Protein AF-A0A940TSW0-F1 (afdb_monomer_lite)

pLDDT: mean 90.48, std 7.2, range [60.25, 98.19]

Sequence (76 aa):
MKSNRNLDPEKIQNVEFVFHQYLGFNLWGTATVYYQRIDDLISQQVDPADGFLVFRNVDKVEGKGLELELEGKWKN

Foldseek 3Di:
DDEDPPQDDKDKDKDKDKDWDDDPDFKIKIKMKIKIKIAQDWDWDQDPVPRDTYTGSDGMDMDIDMDMDMDGDDDD

Structure (mmCIF, N/CA/C/O backbone):
data_AF-A0A940TSW0-F1
#
_entry.id   AF-A0A940TSW0-F1
#
loop_
_atom_site.group_PDB
_atom_site.id
_atom_site.type_symbol
_atom_site.label_atom_id
_atom_site.label_alt_id
_atom_site.label_comp_id
_atom_site.label_asym_id
_atom_site.label_entity_id
_atom_site.label_seq_id
_atom_site.pdbx_PDB_ins_code
_atom_site.Cartn_x
_atom_site.Cartn_y
_atom_site.Cartn_z
_atom_site.occupancy
_atom_site.B_iso_or_equiv
_atom_site.auth_seq_id
_atom_site.auth_comp_id
_atom_site.auth_asym_id
_atom_site.auth_atom_id
_atom_site.pdbx_PDB_model_num
ATOM 1 N N . MET A 1 1 ? 22.244 -9.921 -18.870 1.00 66.50 1 MET A N 1
ATOM 2 C CA . MET A 1 1 ? 21.529 -8.773 -18.269 1.00 66.50 1 MET A CA 1
ATOM 3 C C . MET A 1 1 ? 22.004 -7.511 -18.967 1.00 66.50 1 MET A C 1
ATOM 5 O O . MET A 1 1 ? 23.201 -7.395 -19.204 1.00 66.50 1 MET A O 1
ATOM 9 N N . LYS A 1 2 ? 21.086 -6.624 -19.349 1.00 83.00 2 LYS A N 1
ATOM 10 C CA . LYS A 1 2 ? 21.345 -5.431 -20.170 1.00 83.00 2 LYS A CA 1
ATOM 11 C C . LYS A 1 2 ? 20.950 -4.172 -19.402 1.00 83.00 2 LYS A C 1
ATOM 13 O O . LYS A 1 2 ? 19.971 -4.181 -18.659 1.00 83.00 2 LYS A O 1
ATOM 18 N N . SER A 1 3 ? 21.721 -3.100 -19.572 1.00 80.62 3 SER A N 1
ATOM 19 C CA . SER A 1 3 ? 21.417 -1.794 -18.978 1.00 80.62 3 SER A CA 1
ATOM 20 C C . SER A 1 3 ? 20.423 -1.030 -19.855 1.00 80.62 3 SER A C 1
ATOM 22 O O . SER A 1 3 ? 20.551 -1.034 -21.080 1.00 80.62 3 SER A O 1
ATOM 24 N N . ASN A 1 4 ? 19.453 -0.367 -19.227 1.00 80.06 4 ASN A N 1
ATOM 25 C CA . ASN A 1 4 ? 18.530 0.554 -19.880 1.00 80.06 4 ASN A CA 1
ATOM 26 C C . ASN A 1 4 ? 18.832 1.982 -19.406 1.00 80.06 4 ASN A C 1
ATOM 28 O O . ASN A 1 4 ? 18.813 2.246 -18.207 1.00 80.06 4 ASN A O 1
ATOM 32 N N . ARG A 1 5 ? 19.138 2.889 -20.341 1.00 79.88 5 ARG A N 1
ATOM 33 C CA . ARG A 1 5 ? 19.420 4.305 -20.041 1.00 79.88 5 ARG A CA 1
ATOM 34 C C . ARG A 1 5 ? 18.161 5.178 -19.988 1.00 79.88 5 ARG A C 1
ATOM 36 O O . ARG A 1 5 ? 18.259 6.314 -19.546 1.00 79.88 5 ARG A O 1
ATOM 43 N N . ASN A 1 6 ? 17.014 4.644 -20.404 1.00 83.81 6 ASN A N 1
ATOM 44 C CA . ASN A 1 6 ? 15.720 5.327 -20.416 1.00 83.81 6 ASN A CA 1
ATOM 45 C C . ASN A 1 6 ? 14.862 4.849 -19.236 1.00 83.81 6 ASN A C 1
ATOM 47 O O . ASN A 1 6 ? 13.744 4.384 -19.439 1.00 83.81 6 ASN A O 1
ATOM 51 N N . LEU A 1 7 ? 15.436 4.845 -18.031 1.00 86.69 7 LEU A N 1
ATOM 52 C CA . LEU A 1 7 ? 14.684 4.564 -16.813 1.00 86.69 7 LEU A CA 1
ATOM 53 C C . LEU A 1 7 ? 14.240 5.883 -16.198 1.00 86.69 7 LEU A C 1
ATOM 55 O O . LEU A 1 7 ? 15.081 6.721 -15.868 1.00 86.69 7 LEU A O 1
ATOM 59 N N . ASP A 1 8 ? 12.936 6.021 -16.021 1.00 89.25 8 ASP A N 1
ATOM 60 C CA . ASP A 1 8 ? 12.352 7.116 -15.262 1.00 89.25 8 ASP A CA 1
ATOM 61 C C . ASP A 1 8 ? 12.214 6.720 -13.781 1.00 89.25 8 ASP A C 1
ATOM 63 O O . ASP A 1 8 ? 12.111 5.527 -13.468 1.00 89.25 8 ASP A O 1
ATOM 67 N N . PRO A 1 9 ? 12.246 7.683 -12.839 1.00 88.88 9 PRO A N 1
ATOM 68 C CA . PRO A 1 9 ? 12.034 7.389 -11.426 1.00 88.88 9 PRO A CA 1
ATOM 69 C C . PRO A 1 9 ? 10.635 6.821 -11.163 1.00 88.88 9 PRO A C 1
ATOM 71 O O . PRO A 1 9 ? 9.641 7.414 -11.580 1.00 88.88 9 PRO A O 1
ATOM 74 N N . GLU A 1 10 ? 10.563 5.742 -10.387 1.00 92.06 10 GLU A N 1
ATOM 75 C CA . GLU A 1 10 ? 9.306 5.201 -9.863 1.00 92.06 10 GLU A CA 1
ATOM 76 C C . GLU A 1 10 ? 8.679 6.170 -8.845 1.00 92.06 10 GLU A C 1
ATOM 78 O O . GLU A 1 10 ? 9.375 6.729 -7.988 1.00 92.06 10 GLU A O 1
ATOM 83 N N . LYS A 1 11 ? 7.360 6.382 -8.929 1.00 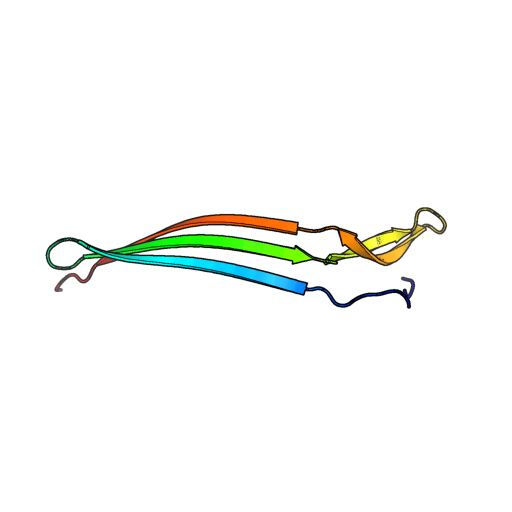93.25 11 LYS A N 1
ATOM 84 C CA . LYS A 1 11 ? 6.624 7.296 -8.041 1.00 93.25 11 LYS A CA 1
ATOM 85 C C . LYS A 1 11 ? 5.541 6.552 -7.283 1.00 93.25 11 LYS A C 1
ATOM 87 O O . LYS A 1 11 ? 4.621 6.011 -7.884 1.00 93.25 11 LYS A O 1
ATOM 92 N N . ILE A 1 12 ? 5.614 6.606 -5.957 1.00 94.25 12 ILE A N 1
ATOM 93 C CA . ILE A 1 12 ? 4.648 5.959 -5.067 1.00 94.25 12 ILE A CA 1
ATOM 94 C C . ILE A 1 12 ? 3.796 7.032 -4.386 1.00 94.25 12 ILE A C 1
ATOM 96 O O . ILE A 1 12 ? 4.323 7.977 -3.797 1.00 94.25 12 ILE A O 1
ATOM 100 N N . GLN A 1 13 ? 2.476 6.887 -4.467 1.00 95.69 13 GLN A N 1
ATOM 101 C CA . GLN A 1 13 ? 1.489 7.736 -3.807 1.00 95.69 13 GLN A CA 1
ATOM 102 C C . GLN A 1 13 ? 0.591 6.881 -2.918 1.00 95.69 13 GLN A C 1
ATOM 104 O O . GLN A 1 13 ? -0.061 5.954 -3.397 1.00 95.69 13 GLN A O 1
ATOM 109 N N . ASN A 1 14 ? 0.525 7.242 -1.637 1.00 96.38 14 ASN A N 1
ATOM 110 C CA . ASN A 1 14 ? -0.282 6.552 -0.637 1.00 96.38 14 ASN A CA 1
ATOM 111 C C . ASN A 1 14 ? -1.292 7.534 -0.047 1.00 96.38 14 ASN A C 1
ATOM 113 O O . ASN A 1 14 ? -0.929 8.645 0.346 1.00 96.38 14 ASN A O 1
ATOM 117 N N . VAL A 1 15 ? -2.553 7.121 0.010 1.00 97.44 15 VAL A N 1
ATOM 118 C CA . VAL A 1 15 ? -3.638 7.849 0.665 1.00 97.44 15 VAL A CA 1
ATOM 119 C C . VAL A 1 15 ? -4.299 6.898 1.648 1.00 97.44 15 VAL A C 1
ATOM 121 O O . VAL A 1 15 ? -4.776 5.834 1.258 1.00 97.44 15 VAL A O 1
ATOM 124 N N . GLU A 1 16 ? -4.342 7.295 2.914 1.00 97.38 16 GLU A N 1
ATOM 125 C CA . GLU A 1 16 ? -4.881 6.483 4.001 1.00 97.38 16 GLU A CA 1
ATOM 126 C C . GLU A 1 16 ? -5.900 7.287 4.802 1.00 97.38 16 GLU A C 1
ATOM 128 O O . GLU A 1 16 ? -5.714 8.474 5.082 1.00 97.38 16 GLU A O 1
ATOM 133 N N . PHE A 1 17 ? -6.990 6.625 5.172 1.00 98.12 17 PHE A N 1
ATOM 134 C CA . PHE A 1 17 ? -7.984 7.141 6.094 1.00 98.12 17 PHE A CA 1
ATOM 135 C C . PHE A 1 17 ? -8.074 6.203 7.288 1.00 98.12 17 PHE A C 1
ATOM 137 O O . PHE A 1 17 ? -8.402 5.029 7.128 1.00 98.12 17 PHE A O 1
ATOM 144 N N . VAL A 1 18 ? -7.808 6.743 8.474 1.00 97.75 18 VAL A N 1
ATOM 145 C CA . VAL A 1 18 ? -7.803 5.988 9.725 1.00 97.75 18 VAL A CA 1
ATOM 146 C C . VAL A 1 18 ? -8.913 6.506 10.626 1.00 97.75 18 VAL A C 1
ATOM 148 O O . VAL A 1 18 ? -8.982 7.697 10.936 1.00 97.75 18 VAL A O 1
ATOM 151 N N . PHE A 1 19 ? -9.775 5.595 11.060 1.00 97.19 19 PHE A N 1
ATOM 152 C CA . PHE A 1 19 ? -10.843 5.857 12.008 1.00 97.19 19 PHE A CA 1
ATOM 153 C C . PHE A 1 19 ? -10.629 5.046 13.280 1.00 97.19 19 PHE A C 1
ATOM 155 O O . PHE A 1 19 ? -10.474 3.828 13.240 1.00 97.19 19 PHE A O 1
ATOM 162 N N . HIS A 1 20 ? -10.672 5.733 14.417 1.00 95.81 20 HIS A N 1
ATOM 163 C CA . HIS A 1 20 ? -10.556 5.129 15.736 1.00 95.81 20 HIS A CA 1
ATOM 164 C C . HIS A 1 20 ? -11.858 5.299 16.502 1.00 95.81 20 HIS A C 1
ATOM 166 O O . HIS A 1 20 ? -12.370 6.413 16.625 1.00 95.81 20 HIS A O 1
ATOM 172 N N . GLN A 1 21 ? -12.361 4.205 17.064 1.00 93.75 21 GLN A N 1
ATOM 173 C CA . GLN A 1 21 ? -13.547 4.217 17.904 1.00 93.75 21 GLN A CA 1
ATOM 174 C C . GLN A 1 21 ? -13.293 3.447 19.189 1.00 93.75 21 GLN A C 1
ATOM 176 O O . GLN A 1 21 ? -12.920 2.277 19.192 1.00 93.75 21 GLN A O 1
ATOM 181 N N . TYR A 1 22 ? -13.587 4.103 20.303 1.00 93.75 22 TYR A N 1
ATOM 182 C CA . TYR A 1 22 ? -13.630 3.442 21.594 1.00 93.75 22 TYR A CA 1
ATOM 183 C C . TYR A 1 22 ? -14.903 2.597 21.723 1.00 93.75 22 TYR A C 1
ATOM 185 O O . TYR A 1 22 ? -16.004 3.096 21.471 1.00 93.75 22 TYR A O 1
ATOM 193 N N . LEU A 1 23 ? -14.757 1.327 22.108 1.00 88.69 23 LEU A N 1
ATOM 194 C CA . LEU A 1 23 ? -15.842 0.348 22.185 1.00 88.69 23 LEU A CA 1
ATOM 195 C C . LEU A 1 23 ? -15.979 -0.174 23.630 1.00 88.69 23 LEU A C 1
ATOM 197 O O . LEU A 1 23 ? -15.305 -1.109 24.055 1.00 88.69 23 LEU A O 1
ATOM 201 N N . GLY A 1 24 ? -16.883 0.412 24.416 1.00 85.06 24 GLY A N 1
ATOM 202 C CA . GLY A 1 24 ? -17.183 -0.072 25.772 1.00 85.06 24 GLY A CA 1
ATOM 203 C C . GLY A 1 24 ? -16.113 0.284 26.809 1.00 85.06 24 GLY A C 1
ATOM 204 O O . GLY A 1 24 ? -15.631 1.401 26.815 1.00 85.06 24 GLY A O 1
ATOM 205 N N . PHE A 1 25 ? -15.788 -0.608 27.751 1.00 78.00 25 PHE A N 1
ATOM 206 C CA . PHE A 1 25 ? -14.971 -0.239 28.924 1.00 78.00 25 PHE A CA 1
ATOM 207 C C . PHE A 1 25 ? -13.460 -0.410 28.743 1.00 78.00 25 PHE A C 1
ATOM 209 O O . PHE A 1 25 ? -12.700 0.163 29.523 1.00 78.00 25 PHE A O 1
ATOM 216 N N . ASN A 1 26 ? -13.021 -1.178 27.739 1.00 88.50 26 ASN A N 1
ATOM 217 C CA . ASN A 1 26 ? -11.616 -1.570 27.600 1.00 88.50 26 ASN A CA 1
ATOM 218 C C . ASN A 1 26 ? -11.190 -1.917 26.162 1.00 88.50 26 ASN A C 1
ATOM 220 O O . ASN A 1 26 ? -10.080 -2.428 25.997 1.00 88.50 26 ASN A O 1
ATOM 224 N N . LEU A 1 27 ? -12.043 -1.695 25.152 1.00 92.69 27 LEU A N 1
ATOM 225 C CA . LEU A 1 27 ? -11.727 -2.034 23.763 1.00 92.69 27 LEU A CA 1
ATOM 226 C C . LEU A 1 27 ? -11.541 -0.781 22.904 1.00 92.69 27 LEU A C 1
ATOM 228 O O . LEU A 1 27 ? -12.274 0.201 23.038 1.00 92.69 27 LEU A O 1
ATOM 232 N N . TRP A 1 28 ? -10.581 -0.846 21.993 1.00 93.81 28 TRP A N 1
ATOM 233 C CA . TRP A 1 28 ? -10.299 0.175 20.994 1.00 93.81 28 TRP A CA 1
ATOM 234 C C . TRP A 1 28 ? -10.359 -0.468 19.614 1.00 93.81 28 TRP A C 1
ATOM 236 O O . TRP A 1 28 ? -9.605 -1.392 19.329 1.00 93.81 28 TRP A O 1
ATOM 246 N N . GLY A 1 29 ? -11.280 -0.009 18.771 1.00 95.62 29 GLY A N 1
ATOM 247 C CA . GLY A 1 29 ? -11.375 -0.431 17.380 1.00 95.62 29 GLY A CA 1
ATOM 248 C C . GLY A 1 29 ? -10.685 0.566 16.454 1.00 95.62 29 GLY A C 1
ATOM 249 O O . GLY A 1 29 ? -10.857 1.777 16.613 1.00 95.62 29 GLY A O 1
ATOM 250 N N . THR A 1 30 ? -9.972 0.053 15.459 1.00 97.50 30 THR A N 1
ATOM 251 C CA . THR A 1 30 ? -9.354 0.833 14.384 1.00 97.50 30 THR A CA 1
ATOM 252 C C . THR A 1 30 ? -9.845 0.313 13.044 1.00 97.50 30 THR A C 1
ATOM 254 O O . THR A 1 30 ? -9.908 -0.894 12.822 1.00 97.50 30 THR A O 1
ATOM 257 N N . ALA A 1 31 ? -10.215 1.223 12.152 1.00 97.56 31 ALA A N 1
ATOM 258 C CA . ALA A 1 31 ? -10.532 0.916 10.769 1.00 97.56 31 ALA A CA 1
ATOM 259 C C . ALA A 1 31 ? -9.668 1.783 9.856 1.00 97.56 31 ALA A C 1
ATOM 261 O O . ALA A 1 31 ? -9.701 3.010 9.960 1.00 97.56 31 ALA A O 1
ATOM 262 N N . THR A 1 32 ? -8.941 1.149 8.945 1.00 98.19 32 THR A N 1
ATOM 263 C CA . THR A 1 32 ? -8.034 1.818 8.013 1.00 98.19 32 THR A CA 1
ATOM 264 C C . THR A 1 32 ? -8.441 1.493 6.590 1.00 98.19 32 THR A C 1
ATOM 266 O O . THR A 1 32 ? -8.477 0.332 6.197 1.00 98.19 32 THR A O 1
ATOM 269 N N .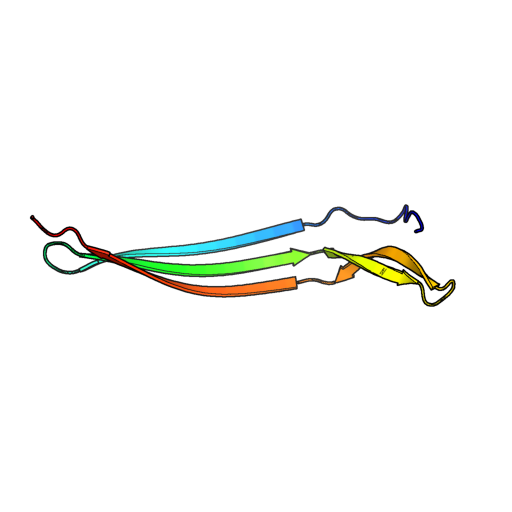 VAL A 1 33 ? -8.742 2.516 5.798 1.00 98.06 33 VAL A N 1
ATOM 270 C CA . VAL A 1 33 ? -8.910 2.386 4.349 1.00 98.06 33 VAL A CA 1
ATOM 271 C C . VAL A 1 33 ? -7.665 2.942 3.690 1.00 98.06 33 VAL A C 1
ATOM 273 O O . VAL A 1 33 ? -7.302 4.090 3.944 1.00 98.06 33 VAL A O 1
ATOM 276 N N . TYR A 1 34 ? -7.039 2.157 2.823 1.00 97.25 34 TYR A N 1
ATOM 277 C CA . TYR A 1 34 ? -5.845 2.579 2.103 1.00 97.25 34 TYR A CA 1
ATOM 278 C C . TYR A 1 34 ? -6.036 2.491 0.594 1.00 97.25 34 TYR A C 1
ATOM 280 O O . TYR A 1 34 ? -6.728 1.616 0.065 1.00 97.25 34 TYR A O 1
ATOM 288 N N . TYR A 1 35 ? -5.383 3.415 -0.099 1.00 97.75 35 TYR A N 1
ATOM 289 C CA . TYR A 1 35 ? -5.197 3.421 -1.537 1.00 97.75 35 TYR A CA 1
ATOM 290 C C . TYR A 1 35 ? -3.729 3.724 -1.838 1.00 97.75 35 TYR A C 1
ATOM 292 O O . TYR A 1 35 ? -3.173 4.724 -1.387 1.00 97.75 35 TYR A O 1
ATOM 300 N N . GLN A 1 36 ? -3.118 2.852 -2.622 1.00 96.62 36 GLN A N 1
ATOM 301 C CA . GLN A 1 36 ? -1.733 2.879 -3.041 1.00 96.62 36 GLN A CA 1
ATOM 302 C C . GLN A 1 36 ? -1.686 2.948 -4.561 1.00 96.62 36 GLN A C 1
ATOM 304 O O . GLN A 1 36 ? -2.417 2.233 -5.250 1.00 96.62 36 GLN A O 1
ATOM 309 N N . ARG A 1 37 ? -0.798 3.778 -5.090 1.00 95.25 37 ARG A N 1
ATOM 310 C CA . ARG A 1 37 ? -0.533 3.8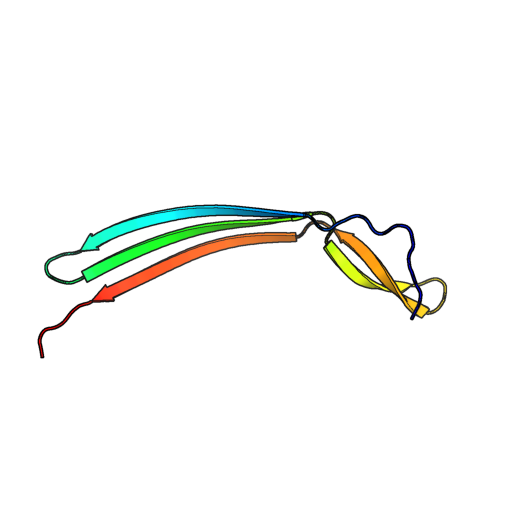85 -6.518 1.00 95.25 37 ARG A CA 1
ATOM 311 C C . ARG A 1 37 ? 0.967 3.967 -6.746 1.00 95.25 37 ARG A C 1
ATOM 313 O O . ARG A 1 37 ? 1.625 4.820 -6.161 1.00 95.25 37 ARG A O 1
ATOM 320 N N . ILE A 1 38 ? 1.475 3.115 -7.623 1.00 94.56 38 ILE A N 1
ATOM 321 C CA . ILE A 1 38 ? 2.852 3.129 -8.108 1.00 94.56 38 ILE A CA 1
ATOM 322 C C . ILE A 1 38 ? 2.792 3.468 -9.594 1.00 94.56 38 ILE A C 1
ATOM 324 O O . ILE A 1 38 ? 2.209 2.715 -10.369 1.00 94.56 38 ILE A O 1
ATOM 328 N N . ASP A 1 39 ? 3.349 4.608 -9.980 1.00 93.50 39 ASP A N 1
ATOM 329 C CA . ASP A 1 39 ? 3.540 5.001 -11.375 1.00 93.50 39 ASP A CA 1
ATOM 330 C C . ASP A 1 39 ? 4.981 4.709 -11.806 1.00 93.50 39 ASP A C 1
ATOM 332 O O . ASP A 1 39 ? 5.914 4.822 -11.005 1.00 93.50 39 ASP A O 1
ATOM 336 N N . ASP A 1 40 ? 5.150 4.366 -13.085 1.00 92.06 40 ASP A N 1
ATOM 337 C CA . ASP A 1 40 ? 6.440 4.040 -13.698 1.00 92.06 40 ASP A CA 1
ATOM 338 C C . ASP A 1 40 ? 7.175 2.890 -12.980 1.00 92.06 40 ASP A C 1
ATOM 340 O O . ASP A 1 40 ? 8.395 2.939 -12.824 1.00 92.06 40 ASP A O 1
ATOM 344 N N . LEU A 1 41 ? 6.448 1.838 -12.565 1.00 90.81 41 LEU A N 1
ATOM 345 C CA . LEU A 1 41 ? 7.027 0.686 -11.860 1.00 90.81 41 LEU A CA 1
ATOM 346 C C . LEU A 1 41 ? 8.194 0.102 -12.661 1.00 90.81 41 LEU A C 1
ATOM 348 O O . LEU A 1 41 ? 8.015 -0.327 -13.808 1.00 90.81 41 LEU A O 1
ATOM 352 N N . ILE A 1 42 ? 9.374 0.025 -12.044 1.00 91.19 42 ILE A N 1
ATOM 353 C CA . ILE A 1 42 ? 10.549 -0.576 -12.674 1.00 91.19 42 ILE A CA 1
ATOM 354 C C . ILE A 1 42 ? 10.498 -2.089 -12.464 1.00 91.19 42 ILE A C 1
ATOM 356 O O . ILE A 1 42 ? 10.675 -2.590 -11.356 1.00 91.19 42 ILE A O 1
ATOM 360 N N . SER A 1 43 ? 10.312 -2.841 -13.548 1.00 89.25 43 SER A N 1
ATOM 361 C CA . SER A 1 43 ? 10.267 -4.304 -13.508 1.00 89.25 43 SER A CA 1
ATOM 362 C C . SER A 1 43 ? 11.292 -4.932 -14.445 1.00 89.25 43 SER A C 1
ATOM 364 O O . SER A 1 43 ? 11.667 -4.366 -15.479 1.00 89.25 43 SER A O 1
ATOM 366 N N . GLN A 1 44 ? 11.769 -6.119 -14.070 1.00 90.31 44 GLN A N 1
ATOM 367 C CA . GLN A 1 44 ? 12.690 -6.902 -14.879 1.00 90.31 44 GLN A CA 1
ATOM 368 C C . GLN A 1 44 ? 11.900 -7.779 -15.850 1.00 90.31 44 GLN A C 1
ATOM 370 O O . GLN A 1 44 ? 11.106 -8.622 -15.438 1.00 90.31 44 GLN A O 1
ATOM 375 N N . GLN A 1 45 ? 12.145 -7.602 -17.145 1.00 88.88 45 GLN A N 1
ATOM 376 C CA . GLN A 1 45 ? 11.504 -8.383 -18.199 1.00 88.88 45 GLN A CA 1
ATOM 377 C C . GLN A 1 45 ? 12.542 -8.964 -19.159 1.00 88.88 45 GLN A C 1
ATOM 379 O O . GLN A 1 45 ? 13.671 -8.476 -19.252 1.00 88.88 45 GLN A O 1
ATOM 384 N N . VAL A 1 46 ? 12.160 -10.021 -19.874 1.00 90.75 46 VAL A N 1
ATOM 385 C CA . VAL A 1 46 ? 12.960 -10.583 -20.968 1.00 90.75 46 VAL A CA 1
ATOM 386 C C . VAL A 1 46 ? 12.718 -9.739 -22.218 1.00 90.75 46 VAL A C 1
ATOM 388 O O . VAL A 1 46 ? 11.576 -9.575 -22.640 1.00 90.75 46 VAL A O 1
ATOM 391 N N . ASP A 1 47 ? 13.781 -9.194 -22.807 1.00 85.00 47 ASP A N 1
ATOM 392 C CA . ASP A 1 47 ? 13.709 -8.464 -24.071 1.00 85.00 47 ASP A CA 1
ATOM 393 C C . ASP A 1 47 ? 13.405 -9.457 -25.210 1.00 85.00 47 ASP A C 1
ATOM 395 O O . ASP A 1 47 ? 14.222 -10.342 -25.472 1.00 85.00 47 ASP A O 1
ATOM 399 N N . PRO A 1 48 ? 12.259 -9.358 -25.907 1.00 85.75 48 PRO A N 1
ATOM 400 C CA . PRO A 1 48 ? 11.899 -10.318 -26.952 1.00 85.75 48 PRO A CA 1
ATOM 401 C C . PRO A 1 48 ? 12.836 -10.268 -28.169 1.00 85.75 48 PRO A C 1
ATOM 403 O O . PRO A 1 48 ? 12.824 -11.192 -28.977 1.00 85.75 48 PRO A O 1
ATOM 406 N N . ALA A 1 49 ? 13.638 -9.206 -28.315 1.00 88.44 49 ALA A N 1
ATOM 407 C CA . ALA A 1 49 ? 14.567 -9.049 -29.430 1.00 88.44 49 ALA A CA 1
ATOM 408 C C . ALA A 1 49 ? 15.865 -9.863 -29.275 1.00 88.44 49 ALA A C 1
ATOM 410 O O . ALA A 1 49 ? 16.432 -10.292 -30.277 1.00 88.44 49 ALA A O 1
ATOM 411 N N . ASP A 1 50 ? 16.354 -10.050 -28.044 1.00 90.19 50 ASP A N 1
ATOM 412 C CA . ASP A 1 50 ? 17.654 -10.687 -27.777 1.00 90.19 50 ASP A CA 1
ATOM 413 C C . ASP A 1 50 ? 17.624 -11.745 -26.654 1.00 90.19 50 ASP A C 1
ATOM 415 O O . ASP A 1 50 ? 18.606 -12.457 -26.447 1.00 90.19 50 ASP A O 1
ATOM 419 N N . GLY A 1 51 ? 16.494 -11.900 -25.9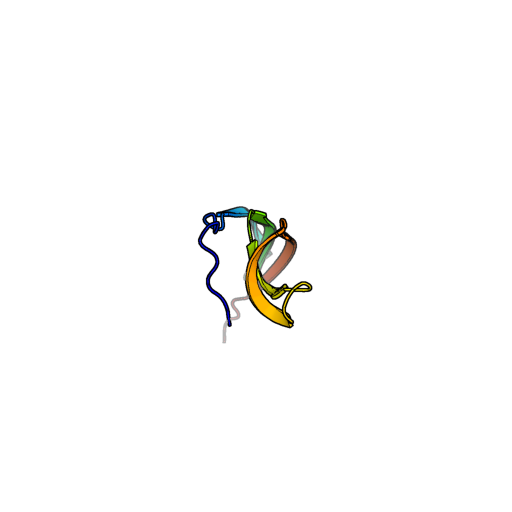57 1.00 88.31 51 GLY A N 1
ATOM 420 C CA . GLY A 1 51 ? 16.311 -12.868 -24.876 1.00 88.31 51 GLY A CA 1
ATOM 421 C C . GLY A 1 51 ? 16.996 -12.485 -23.562 1.00 88.31 51 GLY A C 1
ATOM 422 O O . GLY A 1 51 ? 16.977 -13.273 -22.613 1.00 88.3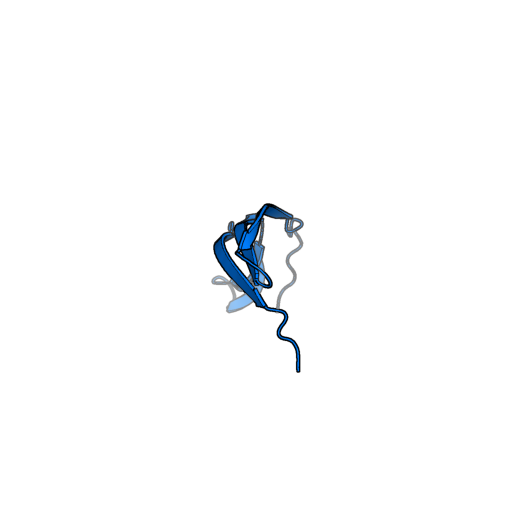1 51 GLY A O 1
ATOM 423 N N . PHE A 1 52 ? 17.604 -11.298 -23.456 1.00 90.94 52 PHE A N 1
ATOM 424 C CA . PHE A 1 52 ? 18.253 -10.864 -22.225 1.00 90.94 52 PHE A CA 1
ATOM 425 C C . PHE A 1 52 ? 17.285 -10.192 -21.254 1.00 90.94 52 PHE A C 1
ATOM 427 O O . PHE A 1 52 ? 16.353 -9.491 -21.630 1.00 90.94 52 PHE A O 1
ATOM 434 N N . LEU A 1 53 ? 17.572 -10.343 -19.959 1.00 90.19 53 LEU A N 1
ATOM 435 C CA . LEU A 1 53 ? 16.885 -9.589 -18.914 1.00 90.19 53 LEU A CA 1
ATOM 436 C C . LEU A 1 53 ? 17.276 -8.106 -18.960 1.00 90.19 53 LEU A C 1
ATOM 438 O O . LEU A 1 53 ? 18.471 -7.775 -18.932 1.00 90.19 53 LEU A O 1
ATOM 442 N N . VAL A 1 54 ? 16.269 -7.234 -18.963 1.00 91.06 54 VAL A N 1
ATOM 443 C CA . VAL A 1 54 ? 16.383 -5.771 -18.966 1.00 91.06 54 VAL A CA 1
ATOM 444 C C . VAL A 1 54 ? 15.362 -5.158 -18.001 1.00 91.06 54 VAL A C 1
ATOM 446 O O . VAL A 1 54 ? 14.240 -5.646 -17.879 1.00 91.06 54 VAL A O 1
ATOM 449 N N . PHE A 1 55 ? 15.752 -4.088 -17.307 1.00 90.50 55 PHE A N 1
ATOM 450 C CA . PHE A 1 55 ? 14.832 -3.289 -16.493 1.00 90.50 55 PHE A CA 1
ATOM 451 C C . PHE A 1 55 ? 14.099 -2.267 -17.364 1.00 90.50 55 PHE A C 1
ATOM 453 O O . PHE A 1 55 ? 14.727 -1.566 -18.166 1.00 90.50 55 PHE A O 1
ATOM 460 N N . ARG A 1 56 ? 12.778 -2.172 -17.214 1.00 89.06 56 ARG A N 1
ATOM 461 C CA . ARG A 1 56 ? 11.929 -1.197 -17.914 1.00 89.06 56 ARG A CA 1
ATOM 462 C C . ARG A 1 56 ? 10.880 -0.647 -16.945 1.00 89.06 56 ARG A C 1
ATOM 464 O O . ARG A 1 56 ? 10.440 -1.380 -16.062 1.00 89.06 56 ARG A O 1
ATOM 471 N N . ASN A 1 57 ? 10.483 0.611 -17.124 1.00 90.62 57 ASN A N 1
ATOM 472 C CA . ASN A 1 57 ? 9.245 1.132 -16.547 1.00 90.62 57 ASN A CA 1
ATOM 473 C C . ASN A 1 57 ? 8.097 0.495 -17.336 1.00 90.62 57 ASN A C 1
ATOM 475 O O . ASN A 1 57 ? 8.053 0.629 -18.560 1.00 90.62 57 ASN A O 1
ATOM 479 N N . VAL A 1 58 ? 7.267 -0.311 -16.677 1.00 76.81 58 VAL A N 1
ATOM 480 C CA . VAL A 1 58 ? 6.368 -1.238 -17.388 1.00 76.81 58 VAL A CA 1
ATOM 481 C C . VAL A 1 58 ? 4.908 -0.866 -17.274 1.00 76.81 58 VAL A C 1
ATOM 483 O O . VAL A 1 58 ? 4.203 -1.009 -18.268 1.00 76.81 58 VAL A O 1
ATOM 486 N N . ASP A 1 59 ? 4.456 -0.398 -16.109 1.00 79.88 59 ASP A N 1
ATOM 487 C CA . ASP A 1 59 ? 3.073 0.036 -15.941 1.00 79.88 59 ASP A CA 1
ATOM 488 C C . ASP A 1 59 ? 2.822 0.724 -14.590 1.00 79.88 59 ASP A C 1
ATOM 490 O O . ASP A 1 59 ? 3.714 0.862 -13.747 1.00 79.88 59 ASP A O 1
ATOM 494 N N . LYS A 1 60 ? 1.563 1.114 -14.396 1.00 88.12 60 LYS A N 1
ATOM 495 C CA . LYS A 1 60 ? 0.980 1.570 -13.143 1.00 88.12 60 LYS A CA 1
ATOM 496 C C . LYS A 1 60 ? 0.432 0.394 -12.325 1.00 88.12 60 LYS A C 1
ATOM 498 O O . LYS A 1 60 ? -0.342 -0.414 -12.834 1.00 88.12 60 LYS A O 1
ATOM 503 N N . VAL A 1 61 ? 0.750 0.346 -11.032 1.00 91.88 61 VAL A N 1
ATOM 504 C CA . VAL A 1 61 ? 0.160 -0.607 -10.077 1.00 91.88 61 VAL A CA 1
ATOM 505 C C . VAL A 1 61 ? -0.702 0.134 -9.065 1.00 91.88 61 VAL A C 1
ATOM 507 O O . VAL A 1 61 ? -0.305 1.167 -8.536 1.00 91.88 61 VAL A O 1
ATOM 510 N N . GLU A 1 62 ? -1.893 -0.394 -8.792 1.00 94.38 62 GLU A N 1
ATOM 511 C CA . GLU A 1 62 ? -2.801 0.131 -7.773 1.00 94.38 62 GLU A CA 1
ATOM 512 C C . GLU A 1 62 ? -3.093 -0.942 -6.721 1.00 94.38 62 GLU A C 1
ATOM 514 O O . GLU A 1 62 ? -3.383 -2.092 -7.053 1.00 94.38 62 GLU A O 1
ATOM 519 N N . GLY A 1 63 ? -3.056 -0.549 -5.451 1.00 94.62 63 GLY A N 1
ATOM 520 C CA . GLY A 1 63 ? -3.478 -1.361 -4.315 1.00 94.62 63 GLY A CA 1
ATOM 521 C C . GLY A 1 63 ? -4.544 -0.617 -3.524 1.00 94.62 63 GLY A C 1
ATOM 522 O O . GLY A 1 63 ? -4.423 0.579 -3.299 1.00 94.62 63 GLY A O 1
ATOM 523 N N . LYS A 1 64 ? -5.613 -1.286 -3.101 1.00 97.06 64 LYS A N 1
ATOM 524 C CA . LYS A 1 64 ? -6.607 -0.679 -2.208 1.00 97.06 64 LYS A CA 1
ATOM 525 C C . LYS A 1 64 ? -7.193 -1.716 -1.277 1.00 97.06 64 LYS A C 1
ATOM 527 O O . LYS A 1 64 ? -7.373 -2.864 -1.684 1.00 97.06 64 LYS A O 1
ATOM 532 N N . GLY A 1 65 ? -7.531 -1.302 -0.066 1.00 97.12 65 GLY A N 1
ATOM 533 C CA . GLY A 1 65 ? -8.035 -2.229 0.932 1.00 97.12 65 GLY A CA 1
ATOM 534 C C . GLY A 1 65 ? -8.648 -1.555 2.146 1.00 97.12 65 GLY A C 1
ATOM 535 O O . GLY A 1 65 ? -8.658 -0.331 2.280 1.00 97.12 65 GLY A O 1
ATOM 536 N N . LEU A 1 66 ? -9.198 -2.413 2.998 1.00 97.56 66 LEU A N 1
ATOM 537 C CA . LEU A 1 66 ? -9.735 -2.090 4.308 1.00 97.56 66 LEU A CA 1
ATOM 538 C C . LEU A 1 66 ? -9.072 -3.028 5.316 1.00 97.56 66 LEU A C 1
ATOM 540 O O . LEU A 1 66 ? -9.081 -4.243 5.121 1.00 97.56 66 LEU A O 1
ATOM 544 N N . GLU A 1 67 ? -8.565 -2.462 6.398 1.00 97.88 67 GLU A N 1
ATOM 545 C CA . GLU A 1 67 ? -8.033 -3.175 7.553 1.00 97.88 67 GLU A CA 1
ATOM 546 C C . GLU A 1 67 ? -8.848 -2.814 8.791 1.00 97.88 67 GLU A C 1
ATOM 548 O O . GLU A 1 67 ? -9.266 -1.669 8.968 1.00 97.88 67 GLU A O 1
ATOM 553 N N . LEU A 1 68 ? -9.123 -3.818 9.622 1.00 97.12 68 LEU A N 1
ATOM 554 C CA . LEU A 1 68 ? -9.881 -3.680 10.859 1.00 97.12 68 LEU A CA 1
ATOM 555 C C . LEU A 1 68 ? -9.069 -4.296 11.991 1.00 97.12 68 LEU A C 1
ATOM 557 O O . LEU A 1 68 ? -8.685 -5.463 11.916 1.00 97.12 68 LEU A O 1
ATOM 561 N N . GLU A 1 69 ? -8.868 -3.532 13.053 1.00 96.62 69 GLU A N 1
ATOM 562 C CA . GLU A 1 69 ? -8.142 -3.962 14.241 1.00 96.62 69 GLU A CA 1
ATOM 563 C C . GLU A 1 69 ? -8.996 -3.729 15.488 1.00 96.62 69 GLU A C 1
ATOM 565 O O . GLU A 1 69 ? -9.797 -2.792 15.562 1.00 96.62 69 GLU A O 1
ATOM 570 N N . LEU A 1 70 ? -8.837 -4.608 16.476 1.00 94.50 70 LEU A N 1
ATOM 571 C CA . LEU A 1 70 ? -9.509 -4.510 17.764 1.00 94.50 70 LEU A CA 1
ATOM 572 C C . LEU A 1 70 ? -8.502 -4.806 18.870 1.00 94.50 70 LEU A C 1
ATOM 574 O O . LEU A 1 70 ? -8.032 -5.933 19.017 1.00 94.50 70 LEU A O 1
ATOM 578 N N . GLU A 1 71 ? -8.212 -3.799 19.676 1.00 93.50 71 GLU A N 1
ATOM 579 C CA . GLU A 1 71 ? -7.361 -3.913 20.850 1.00 93.50 71 GLU A CA 1
ATOM 580 C C . GLU A 1 71 ? -8.211 -3.996 22.116 1.00 93.50 71 GLU A C 1
ATOM 582 O O . GLU A 1 71 ? -9.241 -3.331 22.233 1.00 93.50 71 GLU A O 1
ATOM 587 N N . GLY A 1 72 ? -7.769 -4.785 23.095 1.00 91.44 72 GLY A N 1
ATOM 588 C CA . GLY A 1 72 ? -8.422 -4.903 24.394 1.00 91.44 72 GLY A CA 1
ATOM 589 C C . GLY A 1 72 ? -7.424 -4.912 25.543 1.00 91.44 72 GLY A C 1
ATOM 590 O O . GLY A 1 72 ? -6.406 -5.598 25.486 1.00 91.44 72 GLY A O 1
ATOM 591 N N . LYS A 1 73 ? -7.716 -4.159 26.610 1.00 84.88 73 LYS A N 1
ATOM 592 C CA . LYS A 1 73 ? -6.932 -4.183 27.857 1.00 84.88 73 LYS A CA 1
ATOM 593 C C . LYS A 1 73 ? -7.714 -4.881 28.964 1.00 84.88 73 LYS A C 1
ATOM 595 O O . LYS A 1 73 ? -8.590 -4.267 29.567 1.00 84.88 73 LYS A O 1
ATOM 600 N N . TRP A 1 74 ? -7.379 -6.128 29.275 1.00 83.00 74 TRP A N 1
ATOM 601 C CA . TRP A 1 74 ? -7.973 -6.857 30.402 1.00 83.00 74 TRP A CA 1
ATOM 602 C C . TRP A 1 74 ? -7.124 -6.710 31.667 1.00 83.00 74 TRP A C 1
ATOM 604 O O . TRP A 1 74 ? -5.898 -6.640 31.599 1.00 83.00 74 TRP A O 1
ATOM 614 N N . LYS A 1 75 ? -7.781 -6.633 32.830 1.00 76.50 75 LYS A N 1
ATOM 615 C CA . LYS A 1 75 ? -7.096 -6.713 34.125 1.00 76.50 75 LYS A CA 1
ATOM 616 C C . LYS A 1 75 ? -6.777 -8.185 34.401 1.00 76.50 75 LYS A C 1
ATOM 618 O O . LYS A 1 75 ? -7.700 -8.996 34.382 1.00 76.50 75 LYS A O 1
ATOM 623 N N . ASN A 1 76 ? -5.499 -8.488 34.629 1.00 60.25 76 ASN A N 1
ATOM 624 C CA . ASN A 1 76 ? -5.082 -9.710 35.323 1.00 60.25 76 ASN A CA 1
ATOM 625 C C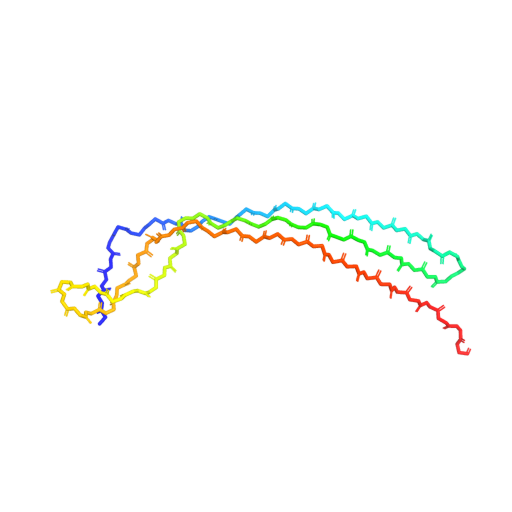 . ASN A 1 76 ? -5.454 -9.623 36.804 1.00 60.25 76 ASN A C 1
ATOM 627 O O . ASN A 1 76 ? -5.374 -8.496 37.353 1.00 60.25 76 ASN A O 1
#

Secondary structure (DSSP, 8-state):
-B--S-PPPPEEEEEEEEEEEEETTTEEEEEEEEEEEEES-EEEEE-TTT--EEEEE---EEEEEEEEEEEE----

Radius of gyration: 21.4 Å; chains: 1; bounding box: 39×21×65 Å